Protein AF-R6J0P4-F1 (afdb_monomer_lite)

Sequence (156 aa):
MDWNRVRREYVSGSKSLRTLADEYSCSQSTLRKRAANEKWTEQRNDYRAKVEQKYMDMSVEQEVKRVERLHRLADDLMDKLDQAIKELNEMCSVEHQDGEYKVVRVPGVAVDRAGAKQISSSLKDVKDLLNVRDDVASGAPEVQVVLSDEVKKYAK

pLDDT: mean 73.27, std 20.12, range [38.41, 97.75]

Structure (mmCIF, N/CA/C/O backbone):
data_AF-R6J0P4-F1
#
_entry.id   AF-R6J0P4-F1
#
loop_
_atom_site.group_PDB
_atom_site.id
_atom_site.type_symbol
_atom_site.label_atom_id
_atom_site.label_alt_id
_atom_site.label_comp_id
_atom_site.label_asym_id
_atom_site.label_entity_id
_atom_site.label_seq_id
_atom_site.pdbx_PDB_ins_code
_atom_site.Cartn_x
_atom_site.Cartn_y
_atom_site.Cartn_z
_atom_site.occupancy
_atom_site.B_iso_or_equiv
_atom_site.auth_seq_id
_atom_site.auth_comp_id
_atom_site.auth_asym_id
_atom_site.auth_atom_id
_atom_site.pdbx_PDB_model_num
ATOM 1 N N . MET A 1 1 ? -16.839 -20.623 28.918 1.00 77.19 1 MET A N 1
ATOM 2 C CA . MET A 1 1 ? -16.800 -19.559 27.892 1.00 77.19 1 MET A CA 1
ATOM 3 C C . MET A 1 1 ? -15.363 -19.095 27.715 1.00 77.19 1 MET A C 1
ATOM 5 O O . MET A 1 1 ? -14.731 -18.765 28.712 1.00 77.19 1 MET A O 1
ATOM 9 N N . ASP A 1 2 ? -14.845 -19.108 26.486 1.00 91.00 2 ASP A N 1
ATOM 10 C CA . ASP A 1 2 ? -13.482 -18.654 26.177 1.00 91.00 2 ASP A CA 1
ATOM 11 C C . ASP A 1 2 ? -13.474 -17.151 25.869 1.00 91.00 2 ASP A C 1
ATOM 13 O O . ASP A 1 2 ? -13.810 -16.710 24.770 1.00 91.00 2 ASP A O 1
ATOM 17 N N . TRP A 1 3 ? -13.079 -16.355 26.859 1.00 93.31 3 TRP A N 1
ATOM 18 C CA . TRP A 1 3 ? -13.036 -14.899 26.746 1.00 93.31 3 TRP A CA 1
ATOM 19 C C . TRP A 1 3 ? -11.948 -14.389 25.800 1.00 93.31 3 TRP A C 1
ATOM 21 O O . TRP A 1 3 ? -12.130 -13.341 25.184 1.00 93.31 3 TRP A O 1
ATOM 31 N N . ASN A 1 4 ? -10.847 -15.129 25.641 1.00 94.25 4 ASN A N 1
ATOM 32 C CA . ASN A 1 4 ? -9.773 -14.739 24.730 1.00 94.25 4 ASN A CA 1
ATOM 33 C C . ASN A 1 4 ? -10.230 -14.859 23.278 1.00 94.25 4 ASN A C 1
ATOM 35 O O . ASN A 1 4 ? -9.911 -14.000 22.454 1.00 94.25 4 ASN A O 1
ATOM 39 N N . ARG A 1 5 ? -11.011 -15.897 22.961 1.00 94.62 5 ARG A N 1
ATOM 40 C CA . ARG A 1 5 ? -11.610 -16.050 21.635 1.00 94.62 5 ARG A CA 1
ATOM 41 C C . ARG A 1 5 ? -12.589 -14.920 21.316 1.00 94.62 5 ARG A C 1
ATOM 43 O O . ARG A 1 5 ? -12.449 -14.299 20.267 1.00 94.62 5 ARG A O 1
ATOM 50 N N . VAL A 1 6 ? -13.496 -14.598 22.241 1.00 95.44 6 VAL A N 1
ATOM 51 C CA . VAL A 1 6 ? -14.458 -13.492 22.077 1.00 95.44 6 VAL A CA 1
ATOM 52 C C . VAL A 1 6 ? -13.732 -12.158 21.898 1.00 95.44 6 VAL A C 1
ATOM 54 O O . VAL A 1 6 ? -14.087 -11.379 21.015 1.00 95.44 6 VAL A O 1
ATOM 57 N N . ARG A 1 7 ? -12.672 -11.912 22.686 1.00 96.38 7 ARG A N 1
ATOM 58 C CA . ARG A 1 7 ? -11.834 -10.717 22.539 1.00 96.38 7 ARG A CA 1
ATOM 59 C C . ARG A 1 7 ? -11.219 -10.640 21.152 1.00 96.38 7 ARG A C 1
ATOM 61 O O . ARG A 1 7 ? -11.297 -9.588 20.536 1.00 96.38 7 ARG A O 1
ATOM 68 N N . ARG A 1 8 ? -10.615 -11.726 20.656 1.00 96.19 8 ARG A N 1
ATOM 69 C CA . ARG A 1 8 ? -10.016 -11.747 19.312 1.00 96.19 8 ARG A CA 1
ATOM 70 C C . ARG A 1 8 ? -11.053 -11.449 18.238 1.00 96.19 8 ARG A C 1
ATOM 72 O O . ARG A 1 8 ? -10.831 -10.541 17.452 1.00 96.19 8 ARG A O 1
ATOM 79 N N . GLU A 1 9 ? -12.191 -12.139 18.251 1.00 95.75 9 GLU A N 1
ATOM 80 C CA . GLU A 1 9 ? -13.259 -11.923 17.264 1.00 95.75 9 GLU A CA 1
ATOM 81 C C . GLU A 1 9 ? -13.828 -10.499 17.317 1.00 95.75 9 GLU A C 1
ATOM 83 O O . GLU A 1 9 ? -14.136 -9.917 16.276 1.00 95.75 9 GLU A O 1
ATOM 88 N N . TYR A 1 10 ? -13.919 -9.899 18.508 1.00 97.00 10 TYR A N 1
ATOM 89 C CA . TYR A 1 10 ? -14.250 -8.485 18.631 1.00 97.00 10 TYR A CA 1
ATOM 90 C C . TYR A 1 10 ? -13.132 -7.601 18.065 1.00 97.00 10 TYR A C 1
ATOM 92 O O . TYR A 1 10 ? -13.379 -6.779 17.191 1.00 97.00 10 TYR A O 1
ATOM 100 N N . VAL A 1 11 ? -11.899 -7.736 18.540 1.00 96.88 11 VAL A N 1
ATOM 101 C CA . VAL A 1 11 ? -10.795 -6.828 18.203 1.00 96.88 11 VAL A CA 1
ATOM 102 C C . VAL A 1 11 ? -10.452 -6.865 16.713 1.00 96.88 11 VAL A C 1
ATOM 104 O O . VAL A 1 11 ? -10.296 -5.804 16.116 1.00 96.88 11 VAL A O 1
ATOM 107 N N . SER A 1 12 ? -10.388 -8.050 16.101 1.00 92.94 12 SER A N 1
ATOM 108 C CA . SER A 1 12 ? -10.010 -8.199 14.691 1.00 92.94 12 SER A CA 1
ATOM 109 C C . SER A 1 12 ? -11.186 -8.175 13.710 1.00 92.94 12 SER A C 1
ATOM 111 O O . SER A 1 12 ? -10.964 -8.191 12.504 1.00 92.94 12 SER A O 1
ATOM 113 N N . GLY A 1 13 ? -12.429 -8.192 14.198 1.00 90.75 13 GLY A N 1
ATOM 114 C CA . GLY A 1 13 ? -13.632 -8.325 13.373 1.00 90.75 13 GLY A CA 1
ATOM 115 C C . GLY A 1 13 ? -14.558 -7.106 13.388 1.00 90.75 13 GLY A C 1
ATOM 116 O O . GLY A 1 13 ? -14.315 -6.091 14.044 1.00 90.75 13 GLY A O 1
ATOM 117 N N . SER A 1 14 ? -15.678 -7.226 12.669 1.00 88.50 14 SER A N 1
ATOM 118 C CA . SER A 1 14 ? -16.740 -6.210 12.585 1.00 88.50 14 SER A CA 1
ATOM 119 C C . SER A 1 14 ? -17.892 -6.436 13.574 1.00 88.50 14 SER A C 1
ATOM 121 O O . SER A 1 14 ? -18.707 -5.538 13.788 1.00 88.50 14 SER A O 1
ATOM 123 N N . LYS A 1 15 ? -17.961 -7.612 14.217 1.00 93.62 15 LYS A N 1
ATOM 124 C CA . LYS A 1 15 ? -19.081 -8.003 15.087 1.00 93.62 15 LYS A CA 1
ATOM 125 C C . LYS A 1 15 ? -19.242 -7.062 16.280 1.00 93.62 15 LYS A C 1
ATOM 127 O O . LYS A 1 15 ? -18.269 -6.635 16.903 1.00 93.62 15 LYS A O 1
ATOM 132 N N . SER A 1 16 ? -20.483 -6.752 16.639 1.00 94.69 16 SER A N 1
ATOM 133 C CA . SER A 1 16 ? -20.769 -5.961 17.839 1.00 94.69 16 SER A CA 1
ATOM 134 C C . SER A 1 16 ? -20.647 -6.814 19.107 1.00 94.69 16 SER A C 1
ATOM 136 O O . SER A 1 16 ? -20.820 -8.032 19.053 1.00 94.69 16 SER A O 1
ATOM 138 N N . LEU A 1 17 ? -20.431 -6.183 20.271 1.00 94.94 17 LEU A N 1
ATOM 139 C CA . LEU A 1 17 ? -20.534 -6.890 21.558 1.00 94.94 17 LEU A CA 1
ATOM 140 C C . LEU A 1 17 ? -21.908 -7.551 21.714 1.00 94.94 17 LEU A C 1
ATOM 142 O O . LEU A 1 17 ? -21.994 -8.623 22.294 1.00 94.94 17 LEU A O 1
ATOM 146 N N . ARG A 1 18 ? -22.966 -6.959 21.139 1.00 94.38 18 ARG A N 1
ATOM 147 C CA . ARG A 1 18 ? -24.301 -7.557 21.159 1.00 94.38 18 ARG A CA 1
ATOM 148 C C . ARG A 1 18 ? -24.331 -8.898 20.445 1.00 94.38 18 ARG A C 1
ATOM 150 O O . ARG A 1 18 ? -24.646 -9.907 21.059 1.00 94.38 18 ARG A O 1
ATOM 157 N N . THR A 1 19 ? -23.909 -8.894 19.189 1.00 95.06 19 THR A N 1
ATOM 158 C CA . THR A 1 19 ? -23.815 -10.093 18.353 1.00 95.06 19 THR A CA 1
ATOM 159 C C . THR A 1 19 ? -22.979 -11.182 19.025 1.00 95.06 19 THR A C 1
ATOM 161 O O . THR A 1 19 ? -23.386 -12.334 19.055 1.00 95.06 19 THR A O 1
ATOM 164 N N . LEU A 1 20 ? -21.841 -10.813 19.622 1.00 95.31 20 LEU A N 1
ATOM 165 C CA . LEU A 1 20 ? -20.972 -11.765 20.313 1.00 95.31 20 LEU A CA 1
ATOM 166 C C . LEU A 1 20 ? -21.598 -12.319 21.599 1.00 95.31 20 LEU A C 1
ATOM 168 O O . LEU A 1 20 ? -21.430 -13.493 21.897 1.00 95.31 20 LEU A O 1
ATOM 172 N N . ALA A 1 21 ? -22.325 -11.521 22.375 1.00 94.88 21 ALA A N 1
ATOM 173 C CA . ALA A 1 21 ? -23.003 -12.054 23.556 1.00 94.88 21 ALA A CA 1
ATOM 174 C C . ALA A 1 21 ? -24.140 -13.018 23.181 1.00 94.88 21 ALA A C 1
ATOM 176 O O . ALA A 1 21 ? -24.307 -14.030 23.858 1.00 94.88 21 ALA A O 1
ATOM 177 N N . ASP A 1 22 ? -24.844 -12.765 22.075 1.00 94.56 22 ASP A N 1
ATOM 178 C CA . ASP A 1 22 ? -25.881 -13.668 21.567 1.00 94.56 22 ASP A CA 1
ATOM 179 C C . ASP A 1 22 ? -25.255 -14.993 21.069 1.00 94.56 22 ASP A C 1
ATOM 181 O O . ASP A 1 22 ? -25.659 -16.071 21.503 1.00 94.56 22 ASP A O 1
ATOM 185 N N . GLU A 1 23 ? -24.198 -14.929 20.244 1.00 94.38 23 GLU A N 1
ATOM 186 C CA . GLU A 1 23 ? -23.485 -16.111 19.717 1.00 94.38 23 GLU A CA 1
ATOM 187 C C . GLU A 1 23 ? -22.881 -16.992 20.817 1.00 94.38 23 GLU A C 1
ATOM 189 O O . GLU A 1 23 ? -22.930 -18.219 20.746 1.00 94.38 23 GLU A O 1
ATOM 194 N N . TYR A 1 24 ? -22.313 -16.370 21.849 1.00 93.81 24 TYR A N 1
ATOM 195 C CA . TYR A 1 24 ? -21.679 -17.086 22.952 1.00 93.81 24 TYR A CA 1
ATOM 196 C C . TYR A 1 24 ? -22.629 -17.333 24.133 1.00 93.81 24 TYR A C 1
ATOM 198 O O . TYR A 1 24 ? -22.174 -17.778 25.190 1.00 93.81 24 TYR A O 1
ATOM 206 N N . SER A 1 25 ? -23.931 -17.059 23.965 1.00 93.25 25 SER A N 1
ATOM 207 C CA . SER A 1 25 ? -24.975 -17.260 24.981 1.00 93.25 25 SER A CA 1
ATOM 208 C C . SER A 1 25 ? -24.608 -16.659 26.345 1.00 93.25 25 SER A C 1
ATOM 210 O O . SER A 1 25 ? -24.743 -17.301 27.389 1.00 93.25 25 SER A O 1
ATOM 212 N N . CYS A 1 26 ? -24.094 -15.428 26.349 1.00 91.44 26 CYS A N 1
ATOM 213 C CA . CYS A 1 26 ? -23.659 -14.740 27.557 1.00 91.44 26 CYS A CA 1
ATOM 214 C C . CYS A 1 26 ? -24.430 -13.441 27.786 1.00 91.44 26 CYS A C 1
ATOM 216 O O . CYS A 1 26 ? -24.938 -12.803 26.866 1.00 91.44 26 CYS A O 1
ATOM 218 N N . SER A 1 27 ? -24.507 -13.024 29.050 1.00 95.25 27 SER A N 1
ATOM 219 C CA . SER A 1 27 ? -25.156 -11.761 29.377 1.00 95.25 27 SER A CA 1
ATOM 220 C C . SER A 1 27 ? -24.413 -10.583 28.740 1.00 95.25 27 SER A C 1
ATOM 222 O O . SER A 1 27 ? -23.222 -10.361 28.987 1.00 95.25 27 SER A O 1
ATOM 224 N N . GLN A 1 28 ? -25.166 -9.768 28.001 1.00 94.62 28 GLN A N 1
ATOM 225 C CA . GLN A 1 28 ? -24.719 -8.502 27.421 1.00 94.62 28 GLN A CA 1
ATOM 226 C C . GLN A 1 28 ? -24.038 -7.592 28.449 1.00 94.62 28 GLN A C 1
ATOM 228 O O . GLN A 1 28 ? -23.024 -6.958 28.154 1.00 94.62 28 GLN A O 1
ATOM 233 N N . SER A 1 29 ? -24.576 -7.523 29.670 1.00 96.12 29 SER A N 1
ATOM 234 C CA . SER A 1 29 ? -24.022 -6.678 30.731 1.00 96.12 29 SER A CA 1
ATOM 235 C C . SER A 1 29 ? -22.667 -7.196 31.219 1.00 96.12 29 SER A C 1
ATOM 237 O O . SER A 1 29 ? -21.745 -6.404 31.415 1.00 96.12 29 SER A O 1
ATOM 239 N N . THR A 1 30 ? -22.513 -8.517 31.340 1.00 94.88 30 THR A N 1
ATOM 240 C CA . THR A 1 30 ? -21.249 -9.169 31.708 1.00 94.88 30 THR A CA 1
ATOM 241 C C . THR A 1 30 ? -20.183 -8.938 30.643 1.00 94.88 30 THR A C 1
ATOM 243 O O . THR A 1 30 ? -19.067 -8.530 30.970 1.00 94.88 30 THR A O 1
ATOM 246 N N . LEU A 1 31 ? -20.530 -9.132 29.367 1.00 95.94 31 LEU A N 1
ATOM 247 C CA . LEU A 1 31 ? -19.602 -8.923 28.259 1.00 95.94 31 LEU A CA 1
ATOM 248 C C . LEU A 1 31 ? -19.173 -7.455 28.148 1.00 95.94 31 LEU A C 1
ATOM 250 O O . LEU A 1 31 ? -17.987 -7.183 27.991 1.00 95.94 31 LEU A O 1
ATOM 254 N N . ARG A 1 32 ? -20.105 -6.505 28.294 1.00 95.56 32 ARG A N 1
ATOM 255 C CA . ARG A 1 32 ? -19.796 -5.065 28.272 1.00 95.56 32 ARG A CA 1
ATOM 256 C C . ARG A 1 32 ? -18.872 -4.646 29.409 1.00 95.56 32 ARG A C 1
ATOM 258 O O . ARG A 1 32 ? -17.891 -3.959 29.149 1.00 95.56 32 ARG A O 1
ATOM 265 N N . LYS A 1 33 ? -19.152 -5.073 30.648 1.00 96.88 33 LYS A N 1
ATOM 266 C CA . LYS A 1 33 ? -18.281 -4.785 31.802 1.00 96.88 33 LYS A CA 1
ATOM 267 C C . LYS A 1 33 ? -16.871 -5.310 31.567 1.00 96.88 33 LYS A C 1
ATOM 269 O O . LYS A 1 33 ? -15.900 -4.602 31.802 1.00 96.88 33 LYS A O 1
ATOM 274 N N . ARG A 1 34 ? -16.759 -6.534 31.053 1.00 96.00 34 ARG A N 1
ATOM 275 C CA . ARG A 1 34 ? -15.460 -7.135 30.762 1.00 96.00 34 ARG A CA 1
ATOM 276 C C . ARG A 1 34 ? -14.722 -6.416 29.635 1.00 96.00 34 ARG A C 1
ATOM 278 O O . ARG A 1 34 ? -13.557 -6.079 29.807 1.00 96.00 34 ARG A O 1
ATOM 285 N N . ALA A 1 35 ? -15.401 -6.136 28.525 1.00 96.38 35 ALA A N 1
ATOM 286 C CA . ALA A 1 35 ? -14.830 -5.411 27.395 1.00 96.38 35 ALA A CA 1
ATOM 287 C C . ALA A 1 35 ? -14.351 -4.005 27.788 1.00 96.38 35 ALA A C 1
ATOM 289 O O . ALA A 1 35 ? -13.327 -3.552 27.283 1.00 96.38 35 ALA A O 1
ATOM 290 N N . ALA A 1 36 ? -15.058 -3.336 28.705 1.00 97.12 36 ALA A N 1
ATOM 291 C CA . ALA A 1 36 ? -14.639 -2.058 29.270 1.00 97.12 36 ALA A CA 1
ATOM 292 C C . ALA A 1 36 ? -13.390 -2.206 30.155 1.00 97.12 36 ALA A C 1
ATOM 294 O O . ALA A 1 36 ? -12.403 -1.514 29.925 1.00 97.12 36 ALA A O 1
ATOM 295 N N . ASN A 1 37 ? -13.398 -3.149 31.104 1.00 97.50 37 ASN A N 1
ATOM 296 C CA . ASN A 1 37 ? -12.267 -3.391 32.009 1.00 97.50 37 ASN A CA 1
ATOM 297 C C . ASN A 1 37 ? -10.985 -3.782 31.260 1.00 97.50 37 ASN A C 1
ATOM 299 O O . ASN A 1 37 ? -9.890 -3.395 31.649 1.00 97.50 37 ASN A O 1
ATOM 303 N N . GLU A 1 38 ? -11.124 -4.546 30.179 1.00 97.12 38 GLU A N 1
ATOM 304 C CA . GLU A 1 38 ? -10.011 -4.983 29.339 1.00 97.12 38 GLU A CA 1
ATOM 305 C C . GLU A 1 38 ? -9.752 -4.040 28.147 1.00 97.12 38 GLU A C 1
ATOM 307 O O . GLU A 1 38 ? -8.910 -4.346 27.304 1.00 97.12 38 GLU A O 1
ATOM 312 N N . LYS A 1 39 ? -10.460 -2.905 28.039 1.00 97.75 39 LYS A N 1
ATOM 313 C CA . LYS A 1 39 ? -10.252 -1.885 26.993 1.00 97.75 39 LYS A CA 1
ATOM 314 C C . LYS A 1 39 ? -10.315 -2.437 25.561 1.00 97.75 39 LYS A C 1
ATOM 316 O O . LYS A 1 39 ? -9.531 -2.075 24.687 1.00 97.75 39 LYS A O 1
ATOM 321 N N . TRP A 1 40 ? -11.266 -3.325 25.280 1.00 97.69 40 TRP A N 1
ATOM 322 C CA . TRP A 1 40 ? -11.353 -3.999 23.977 1.00 97.69 40 TRP A CA 1
ATOM 323 C C . TRP A 1 40 ? -11.572 -3.040 22.801 1.00 97.69 40 TRP A C 1
ATOM 325 O O . TRP A 1 40 ? -11.151 -3.331 21.685 1.00 97.69 40 TRP A O 1
ATOM 335 N N . THR A 1 41 ? -12.230 -1.902 23.029 1.00 95.69 41 THR A N 1
ATOM 336 C CA . THR A 1 41 ? -12.412 -0.873 21.995 1.00 95.69 41 THR A CA 1
ATOM 337 C C . THR A 1 41 ? -11.089 -0.212 21.613 1.00 95.69 41 THR A C 1
ATOM 339 O O . THR A 1 41 ? -10.843 -0.037 20.425 1.00 95.69 41 THR A O 1
ATOM 342 N N . GLU A 1 42 ? -10.217 0.083 22.584 1.00 97.25 42 GLU A N 1
ATOM 343 C CA . GLU A 1 42 ? -8.866 0.601 22.309 1.00 97.25 42 GLU A CA 1
ATOM 344 C C . GLU A 1 42 ? -8.072 -0.428 21.495 1.00 97.25 42 GLU A C 1
ATOM 346 O O . GLU A 1 42 ? -7.588 -0.116 20.414 1.00 97.25 42 GLU A O 1
ATOM 351 N N . GLN A 1 43 ? -8.078 -1.697 21.922 1.00 97.50 43 GLN A N 1
ATOM 352 C CA . GLN A 1 43 ? -7.412 -2.781 21.188 1.00 97.50 43 GLN A CA 1
ATOM 353 C C . GLN A 1 43 ? -7.915 -2.923 19.740 1.00 97.50 43 GLN A C 1
ATOM 355 O O . GLN A 1 43 ? -7.127 -3.191 18.835 1.00 97.50 43 GLN A O 1
ATOM 360 N N . ARG A 1 44 ? -9.224 -2.753 19.501 1.00 96.94 44 ARG A N 1
ATOM 361 C CA . ARG A 1 44 ? -9.811 -2.763 18.150 1.00 96.94 44 ARG A CA 1
ATOM 362 C C . ARG A 1 44 ? -9.314 -1.585 17.311 1.00 96.94 44 ARG A C 1
ATOM 364 O O . ARG A 1 44 ? -9.037 -1.770 16.128 1.00 96.94 44 ARG A O 1
ATOM 371 N N . ASN A 1 45 ? -9.213 -0.396 17.897 1.00 95.88 45 ASN A N 1
ATOM 372 C CA . ASN A 1 45 ? -8.694 0.781 17.203 1.00 95.88 45 ASN A CA 1
ATOM 373 C C . ASN A 1 45 ? -7.213 0.595 16.847 1.00 95.88 45 ASN A C 1
ATOM 375 O O . ASN A 1 45 ? -6.846 0.792 15.692 1.00 95.88 45 ASN A O 1
ATOM 379 N N . ASP A 1 46 ? -6.403 0.102 17.784 1.00 96.19 46 ASP A N 1
ATOM 380 C CA . ASP A 1 46 ? -4.989 -0.209 17.548 1.00 96.19 46 ASP A CA 1
ATOM 381 C C . ASP A 1 46 ? -4.812 -1.262 16.452 1.00 96.19 46 ASP A C 1
ATOM 383 O O . ASP A 1 46 ? -3.923 -1.160 15.607 1.00 96.19 46 ASP A O 1
ATOM 387 N N . TYR A 1 47 ? -5.663 -2.293 16.448 1.00 95.00 47 TYR A N 1
ATOM 388 C CA . TYR A 1 47 ? -5.652 -3.309 15.402 1.00 95.00 47 TYR A CA 1
ATOM 389 C C . TYR A 1 47 ? -5.965 -2.704 14.030 1.00 95.00 47 TYR A C 1
ATOM 391 O O . TYR A 1 47 ? -5.251 -2.982 13.069 1.00 95.00 47 TYR A O 1
ATOM 399 N N . ARG A 1 48 ? -6.988 -1.846 13.936 1.00 93.88 48 ARG A N 1
ATOM 400 C CA . ARG A 1 48 ? -7.352 -1.162 12.685 1.00 93.88 48 ARG A CA 1
ATOM 401 C C . ARG A 1 48 ? -6.227 -0.268 12.175 1.00 93.88 48 ARG A C 1
ATOM 403 O O . ARG A 1 48 ? -5.866 -0.401 11.013 1.00 93.88 48 ARG A O 1
ATOM 410 N N . ALA A 1 49 ? -5.624 0.538 13.048 1.00 94.25 49 ALA A N 1
ATOM 411 C CA . ALA A 1 49 ? -4.492 1.391 12.692 1.00 94.25 49 ALA A CA 1
ATOM 412 C C . ALA A 1 49 ? -3.294 0.572 12.180 1.00 94.25 49 ALA A C 1
ATOM 414 O O . ALA A 1 49 ? -2.691 0.912 11.168 1.00 94.25 49 ALA A O 1
ATOM 415 N N . LYS A 1 50 ? -2.979 -0.562 12.823 1.00 94.31 50 LYS A N 1
ATOM 416 C CA . LYS A 1 50 ? -1.911 -1.468 12.361 1.00 94.31 50 LYS A CA 1
ATOM 417 C C . LYS A 1 50 ? -2.211 -2.101 11.008 1.00 94.31 50 LYS A C 1
ATOM 419 O O . LYS A 1 50 ? -1.302 -2.268 10.199 1.00 94.31 50 LYS A O 1
ATOM 424 N N . VAL A 1 51 ? -3.458 -2.503 10.779 1.00 92.25 51 VAL A N 1
ATOM 425 C CA . VAL A 1 51 ? -3.880 -3.078 9.497 1.00 92.25 51 VAL A CA 1
ATOM 426 C C . VAL A 1 51 ? -3.781 -2.029 8.391 1.00 92.25 51 VAL A C 1
ATOM 428 O O . VAL A 1 51 ? -3.207 -2.320 7.348 1.00 92.25 51 VAL A O 1
ATOM 431 N N . GLU A 1 52 ? -4.269 -0.815 8.635 1.00 89.88 52 GLU A N 1
ATOM 432 C CA . GLU A 1 52 ? -4.184 0.313 7.702 1.00 89.88 52 GLU A CA 1
ATOM 433 C C . GLU A 1 52 ? -2.732 0.677 7.371 1.00 89.88 52 GLU A C 1
ATOM 435 O O . GLU A 1 52 ? -2.371 0.727 6.195 1.00 89.88 52 GLU A O 1
ATOM 440 N N . GLN A 1 53 ? -1.873 0.812 8.387 1.00 89.88 53 GLN A N 1
ATOM 441 C CA . GLN A 1 53 ? -0.445 1.059 8.188 1.00 89.88 53 GLN A CA 1
ATOM 442 C C . GLN A 1 53 ? 0.198 -0.035 7.331 1.00 89.88 53 GLN A C 1
ATOM 444 O O . GLN A 1 53 ? 0.903 0.265 6.376 1.00 89.88 53 GLN A O 1
ATOM 449 N N . LYS A 1 54 ? -0.095 -1.311 7.613 1.00 91.56 54 LYS A N 1
ATOM 450 C CA . LYS A 1 54 ? 0.451 -2.430 6.836 1.00 91.56 54 LYS A CA 1
ATOM 451 C C . LYS A 1 54 ? 0.012 -2.390 5.371 1.00 91.56 54 LYS A C 1
ATOM 453 O O . LYS A 1 54 ? 0.808 -2.721 4.497 1.00 91.56 54 LYS A O 1
ATOM 458 N N . TYR A 1 55 ? -1.234 -2.006 5.092 1.00 84.44 55 TYR A N 1
ATOM 459 C CA . TYR A 1 55 ? -1.695 -1.822 3.715 1.00 84.44 55 TYR A CA 1
ATOM 460 C C . TYR A 1 55 ? -0.951 -0.681 3.017 1.00 84.44 55 TYR A C 1
ATOM 462 O O . TYR A 1 55 ? -0.534 -0.853 1.872 1.00 84.44 55 TYR A O 1
ATOM 470 N N . MET A 1 56 ? -0.739 0.442 3.707 1.00 86.88 56 MET A N 1
ATOM 471 C CA . MET A 1 56 ? 0.041 1.561 3.177 1.00 86.88 56 MET A CA 1
ATOM 472 C C . MET A 1 56 ? 1.481 1.135 2.871 1.00 86.88 56 MET A C 1
ATOM 474 O O . MET A 1 56 ? 1.963 1.354 1.762 1.00 86.88 56 MET A O 1
ATOM 478 N N . ASP A 1 57 ? 2.135 0.445 3.805 1.00 88.50 57 ASP A N 1
ATOM 479 C CA . ASP A 1 57 ? 3.507 -0.044 3.644 1.00 88.50 57 ASP A CA 1
ATOM 480 C C . ASP A 1 57 ? 3.624 -1.009 2.457 1.00 88.50 57 ASP A C 1
ATOM 482 O O . ASP A 1 57 ? 4.541 -0.891 1.647 1.00 88.50 57 ASP A O 1
ATOM 486 N N . MET A 1 58 ? 2.666 -1.931 2.301 1.00 86.50 58 MET A N 1
ATOM 487 C CA . MET A 1 58 ? 2.621 -2.835 1.148 1.00 86.50 58 MET A CA 1
ATOM 488 C C . MET A 1 58 ? 2.465 -2.077 -0.175 1.00 86.50 58 MET A C 1
ATOM 490 O O . MET A 1 58 ? 3.093 -2.452 -1.165 1.00 86.50 58 MET A O 1
ATOM 494 N N . SER A 1 59 ? 1.645 -1.023 -0.202 1.00 81.75 59 SER A N 1
ATOM 495 C CA . SER A 1 59 ? 1.477 -0.176 -1.386 1.00 81.75 59 SER A CA 1
ATOM 496 C C . SER A 1 59 ? 2.771 0.565 -1.725 1.00 81.75 59 SER A C 1
ATOM 498 O O . SER A 1 59 ? 3.189 0.577 -2.881 1.00 81.75 59 SER A O 1
ATOM 500 N N . VAL A 1 60 ? 3.436 1.142 -0.722 1.00 85.38 60 VAL A N 1
ATOM 501 C CA . VAL A 1 60 ? 4.729 1.819 -0.894 1.00 85.38 60 VAL A CA 1
ATOM 502 C C . VAL A 1 60 ? 5.781 0.837 -1.403 1.00 85.38 60 VAL A C 1
ATOM 504 O O . VAL A 1 60 ? 6.493 1.143 -2.355 1.00 85.38 60 VAL A O 1
ATOM 507 N N . GLU A 1 61 ? 5.858 -0.366 -0.833 1.00 86.44 61 GLU A N 1
ATOM 508 C CA . GLU A 1 61 ? 6.832 -1.379 -1.243 1.00 86.44 61 GLU A CA 1
ATOM 509 C C . GLU A 1 61 ? 6.622 -1.836 -2.697 1.00 86.44 61 GLU A C 1
ATOM 511 O O . GLU A 1 61 ? 7.589 -2.069 -3.428 1.00 86.44 61 GLU A O 1
ATOM 516 N N . GLN A 1 62 ? 5.368 -1.944 -3.147 1.00 82.25 62 GLN A N 1
ATOM 517 C CA . GLN A 1 62 ? 5.058 -2.240 -4.548 1.00 82.25 62 GLN A CA 1
ATOM 518 C C . GLN A 1 62 ? 5.531 -1.128 -5.489 1.00 82.25 62 GLN A C 1
ATOM 520 O O . GLN A 1 62 ? 6.146 -1.424 -6.518 1.00 82.25 62 GLN A O 1
ATOM 525 N N . GLU A 1 63 ? 5.307 0.135 -5.127 1.00 78.50 63 GLU A N 1
ATOM 526 C CA . GLU A 1 63 ? 5.768 1.275 -5.922 1.00 78.50 63 GLU A CA 1
ATOM 527 C C . GLU A 1 63 ? 7.297 1.380 -5.946 1.00 78.50 63 GLU A C 1
ATOM 529 O O . GLU A 1 63 ? 7.880 1.579 -7.012 1.00 78.50 63 GLU A O 1
ATOM 534 N N . VAL A 1 64 ? 7.975 1.133 -4.820 1.00 85.56 64 VAL A N 1
ATOM 535 C CA . VAL A 1 64 ? 9.446 1.067 -4.770 1.00 85.56 64 VAL A CA 1
ATOM 536 C C . VAL A 1 64 ? 9.968 -0.003 -5.731 1.00 85.56 64 VAL A C 1
ATOM 538 O O . VAL A 1 64 ? 10.810 0.296 -6.576 1.00 85.56 64 VAL A O 1
ATOM 541 N N . LYS A 1 65 ? 9.411 -1.222 -5.700 1.00 85.50 65 LYS A N 1
ATOM 542 C CA . LYS A 1 65 ? 9.801 -2.305 -6.626 1.00 85.50 65 LYS A CA 1
ATOM 543 C C . LYS A 1 65 ? 9.570 -1.934 -8.090 1.00 85.50 65 LYS A C 1
ATOM 545 O O . LYS A 1 65 ? 10.362 -2.304 -8.961 1.00 85.50 65 LYS A O 1
ATOM 550 N N . ARG A 1 66 ? 8.487 -1.211 -8.382 1.00 81.94 66 ARG A N 1
ATOM 551 C CA . ARG A 1 66 ? 8.188 -0.724 -9.733 1.00 81.94 66 ARG A CA 1
ATOM 552 C C . ARG A 1 66 ? 9.232 0.293 -10.197 1.00 81.94 66 ARG A C 1
ATOM 554 O O . ARG A 1 66 ? 9.720 0.174 -11.321 1.00 81.94 66 ARG A O 1
ATOM 561 N N . VAL A 1 67 ? 9.593 1.247 -9.342 1.00 81.38 67 VAL A N 1
ATOM 562 C CA . VAL A 1 67 ? 10.607 2.273 -9.624 1.00 81.38 67 VAL A CA 1
ATOM 563 C C . VAL A 1 67 ? 11.996 1.652 -9.787 1.00 81.38 67 VAL A C 1
ATOM 565 O O . VAL A 1 67 ? 12.682 1.951 -10.760 1.00 81.38 67 VAL A O 1
ATOM 568 N N . GLU A 1 68 ? 12.391 0.719 -8.922 1.00 85.31 68 GLU A N 1
ATOM 569 C CA . GLU A 1 68 ? 13.658 -0.015 -9.056 1.00 85.31 68 GLU A CA 1
ATOM 570 C C . GLU A 1 68 ? 13.754 -0.787 -10.375 1.00 85.31 68 GLU A C 1
ATOM 572 O O . GLU A 1 68 ? 14.818 -0.844 -10.994 1.00 85.31 68 GLU A O 1
ATOM 577 N N . ARG A 1 69 ? 12.653 -1.410 -10.813 1.00 86.31 69 ARG A N 1
ATOM 578 C CA . ARG A 1 69 ? 12.608 -2.101 -12.106 1.00 86.31 69 ARG A CA 1
ATOM 579 C C . ARG A 1 69 ? 12.732 -1.114 -13.265 1.00 86.31 69 ARG A C 1
ATOM 581 O O . ARG A 1 69 ? 13.409 -1.428 -14.237 1.00 86.31 69 ARG A O 1
ATOM 588 N N . LEU A 1 70 ? 12.092 0.051 -13.170 1.00 84.88 70 LEU A N 1
ATOM 589 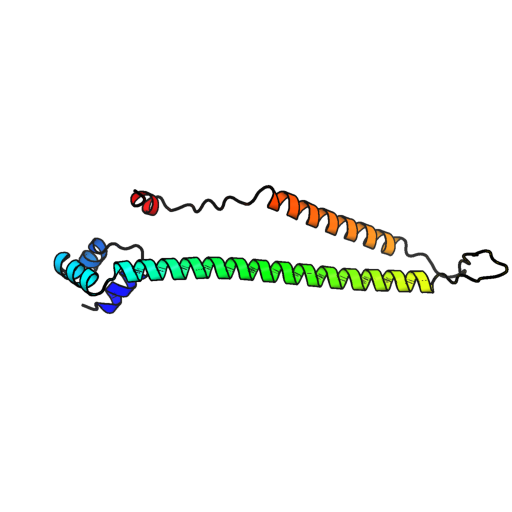C CA . LEU A 1 70 ? 12.193 1.097 -14.186 1.00 84.88 70 LEU A CA 1
ATOM 590 C C . LEU A 1 70 ? 13.632 1.613 -14.315 1.00 84.88 70 LEU A C 1
ATOM 592 O O . LEU A 1 70 ? 14.124 1.711 -15.433 1.00 84.88 70 LEU A O 1
ATOM 596 N N . HIS A 1 71 ? 14.308 1.884 -13.194 1.00 80.25 71 HIS A N 1
ATOM 597 C CA . HIS A 1 71 ? 15.707 2.317 -13.203 1.00 80.25 71 HIS A CA 1
ATOM 598 C C . HIS A 1 71 ? 16.625 1.271 -13.830 1.00 80.25 71 HIS A C 1
ATOM 600 O O . HIS A 1 71 ? 17.360 1.605 -14.747 1.00 80.25 71 HIS A O 1
ATOM 606 N N . ARG A 1 72 ? 16.495 -0.003 -13.440 1.00 86.19 72 ARG A N 1
ATOM 607 C CA . ARG A 1 72 ? 17.275 -1.088 -14.055 1.00 86.19 72 ARG A CA 1
ATOM 608 C C . ARG A 1 72 ? 17.089 -1.171 -15.569 1.00 86.19 72 ARG A C 1
ATOM 610 O O . ARG A 1 72 ? 18.059 -1.305 -16.296 1.00 86.19 72 ARG A O 1
ATOM 617 N N . LEU A 1 73 ? 15.852 -1.056 -16.052 1.00 81.94 73 LEU A N 1
ATOM 618 C CA . LEU A 1 73 ? 15.584 -1.060 -17.493 1.00 81.94 73 LEU A CA 1
ATOM 619 C C . LEU A 1 73 ? 16.163 0.170 -18.204 1.00 81.94 73 LEU A C 1
ATOM 621 O O . LEU A 1 73 ? 16.553 0.068 -19.364 1.00 81.94 73 LEU A O 1
ATOM 625 N N . ALA A 1 74 ? 16.188 1.324 -17.534 1.00 77.81 74 ALA A N 1
ATOM 626 C CA . ALA A 1 74 ? 16.816 2.525 -18.066 1.00 77.81 74 ALA A CA 1
ATOM 627 C C . ALA A 1 74 ? 18.341 2.366 -18.148 1.00 77.81 74 ALA A C 1
ATOM 629 O O . ALA A 1 74 ? 18.907 2.702 -19.183 1.00 77.81 74 ALA A O 1
ATOM 630 N N . ASP A 1 75 ? 18.978 1.800 -17.119 1.00 83.06 75 ASP A N 1
ATOM 631 C CA . ASP A 1 75 ? 20.414 1.496 -17.112 1.00 83.06 75 ASP A CA 1
ATOM 632 C C . ASP A 1 75 ? 20.771 0.510 -18.236 1.00 83.06 75 ASP A C 1
ATOM 634 O O . ASP A 1 75 ? 21.620 0.815 -19.070 1.00 83.06 75 ASP A O 1
ATOM 638 N N . ASP A 1 76 ? 20.024 -0.593 -18.365 1.00 80.75 76 ASP A N 1
ATOM 639 C CA . ASP A 1 76 ? 20.203 -1.568 -19.452 1.00 80.75 76 ASP A CA 1
ATOM 640 C C . ASP A 1 76 ? 20.061 -0.926 -20.847 1.00 80.75 76 ASP A C 1
ATOM 642 O O . ASP A 1 76 ? 20.702 -1.342 -21.818 1.00 80.75 76 ASP A O 1
ATOM 646 N N . LEU A 1 77 ? 19.169 0.063 -20.985 1.00 80.00 77 LEU A N 1
ATOM 647 C CA . LEU A 1 77 ? 18.983 0.796 -22.235 1.00 80.00 77 LEU A CA 1
ATOM 648 C C . LEU A 1 77 ? 20.148 1.755 -22.498 1.00 80.00 77 LEU A C 1
ATOM 650 O O . LEU A 1 77 ? 20.602 1.834 -23.639 1.00 80.00 77 LEU A O 1
ATOM 654 N N . MET A 1 78 ? 20.632 2.461 -21.474 1.00 79.81 78 MET A N 1
ATOM 655 C CA . MET A 1 78 ? 21.791 3.351 -21.581 1.00 79.81 78 MET A CA 1
ATOM 656 C C . MET A 1 78 ? 23.046 2.573 -21.977 1.00 79.81 78 MET A C 1
ATOM 658 O O . MET A 1 78 ? 23.713 2.971 -22.927 1.00 79.81 78 MET A O 1
ATOM 662 N N . ASP A 1 79 ? 23.291 1.411 -21.370 1.00 82.69 79 ASP A N 1
ATOM 663 C CA . ASP A 1 79 ? 24.422 0.545 -21.723 1.00 82.69 79 ASP A CA 1
ATOM 664 C C . ASP A 1 79 ? 24.369 0.098 -23.193 1.00 82.69 79 ASP A C 1
ATOM 666 O O . ASP A 1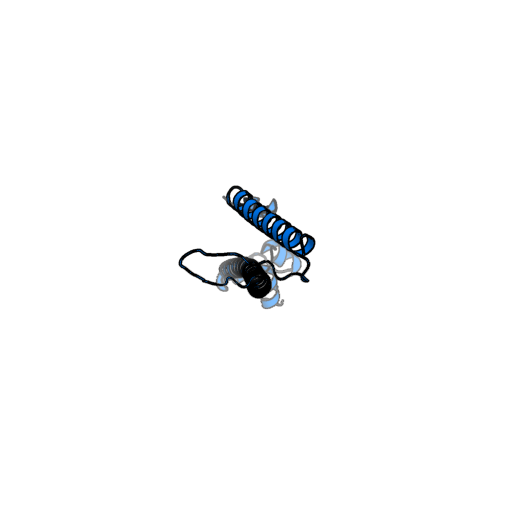 79 ? 25.382 0.084 -23.899 1.00 82.69 79 ASP A O 1
ATOM 670 N N . LYS A 1 80 ? 23.172 -0.230 -23.698 1.00 79.06 80 LYS A N 1
ATOM 671 C CA . LYS A 1 80 ? 22.979 -0.580 -25.115 1.00 79.06 80 LYS A CA 1
ATOM 672 C C . LYS A 1 80 ? 23.201 0.604 -26.049 1.00 79.06 80 LYS A C 1
ATOM 674 O O . LYS A 1 80 ? 23.742 0.414 -27.137 1.00 79.06 80 LYS A O 1
ATOM 679 N N . LEU A 1 81 ? 22.776 1.803 -25.654 1.00 74.25 81 LEU A N 1
ATOM 680 C CA . LEU A 1 81 ? 23.039 3.021 -26.419 1.00 74.25 81 LEU A CA 1
ATOM 681 C C . LEU A 1 81 ? 24.539 3.323 -26.460 1.00 74.25 81 LEU A C 1
ATOM 683 O O . LEU A 1 81 ? 25.063 3.589 -27.539 1.00 74.25 81 LEU A O 1
ATOM 687 N N . ASP A 1 82 ? 25.235 3.207 -25.331 1.00 75.44 82 ASP A N 1
ATOM 688 C CA . ASP A 1 82 ? 26.686 3.389 -25.249 1.00 75.44 82 ASP A CA 1
ATOM 689 C C . ASP A 1 82 ? 27.432 2.391 -26.135 1.00 75.44 82 ASP A C 1
ATOM 691 O O . ASP A 1 82 ? 28.364 2.765 -26.852 1.00 75.44 82 ASP A O 1
ATOM 695 N N . GLN A 1 83 ? 27.005 1.127 -26.136 1.00 74.94 83 GLN A N 1
ATOM 696 C CA . GLN A 1 83 ? 27.573 0.105 -27.008 1.00 74.94 83 GLN A CA 1
ATOM 697 C C . GLN A 1 83 ? 27.337 0.431 -28.491 1.00 74.94 83 GLN A C 1
ATOM 699 O O . GLN A 1 83 ? 28.281 0.411 -29.279 1.00 74.94 83 GLN A O 1
ATOM 704 N N . ALA A 1 84 ? 26.114 0.820 -28.865 1.00 73.50 84 ALA A N 1
ATOM 705 C CA . ALA A 1 84 ? 25.792 1.206 -30.239 1.00 73.50 84 ALA A CA 1
ATOM 706 C C . ALA A 1 84 ? 26.583 2.445 -30.705 1.00 73.50 84 ALA A C 1
ATOM 708 O O . ALA A 1 84 ? 26.991 2.524 -31.865 1.00 73.50 84 ALA A O 1
ATOM 709 N N . ILE A 1 85 ? 26.832 3.410 -29.811 1.00 71.12 85 ILE A N 1
ATOM 710 C CA . ILE A 1 85 ? 27.658 4.592 -30.098 1.00 71.12 85 ILE A CA 1
ATOM 711 C C . ILE A 1 85 ? 29.126 4.195 -30.304 1.00 71.12 85 ILE A C 1
ATOM 713 O O . ILE A 1 85 ? 29.757 4.688 -31.240 1.00 71.12 85 ILE A O 1
ATOM 717 N N . LYS A 1 86 ? 29.677 3.305 -29.467 1.00 72.94 86 LYS A N 1
ATOM 718 C CA . LYS A 1 86 ? 31.050 2.792 -29.628 1.00 72.94 86 LYS A CA 1
ATOM 719 C C . LYS A 1 86 ? 31.224 2.078 -30.963 1.00 72.94 86 LYS A C 1
ATOM 721 O O . LYS A 1 86 ? 32.136 2.423 -31.708 1.00 72.94 86 LYS A O 1
ATOM 726 N N . GLU A 1 87 ? 30.306 1.174 -31.297 1.00 70.62 87 GLU A N 1
ATOM 727 C CA . GLU A 1 87 ? 30.303 0.467 -32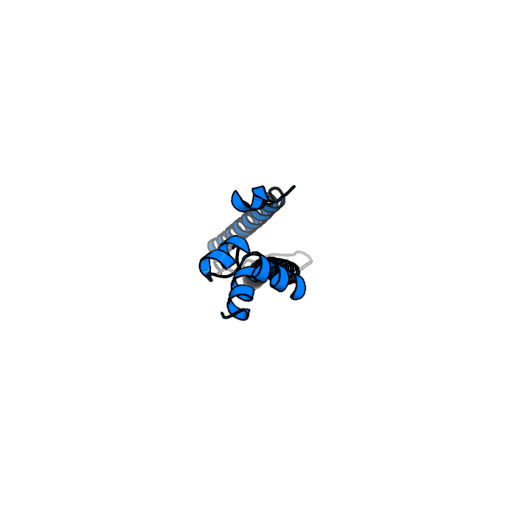.582 1.00 70.62 87 GLU A CA 1
ATOM 728 C C . GLU A 1 87 ? 30.234 1.449 -33.762 1.00 70.62 87 GLU A C 1
ATOM 730 O O . GLU A 1 87 ? 30.961 1.301 -34.742 1.00 70.62 87 GLU A O 1
ATOM 735 N N . LEU A 1 88 ? 29.425 2.511 -33.661 1.00 63.53 88 LEU A N 1
ATOM 736 C CA . LEU A 1 88 ? 29.349 3.550 -34.692 1.00 63.53 88 LEU A CA 1
ATOM 737 C C . LEU A 1 88 ? 30.657 4.346 -34.849 1.00 63.53 88 LEU A C 1
ATOM 739 O O . LEU A 1 88 ? 31.054 4.644 -35.979 1.00 63.53 88 LEU A O 1
ATOM 743 N N . ASN A 1 89 ? 31.318 4.685 -33.740 1.00 59.19 89 ASN A N 1
ATOM 744 C CA . ASN A 1 89 ? 32.581 5.428 -33.738 1.00 59.19 89 ASN A CA 1
ATOM 745 C C . ASN A 1 89 ? 33.745 4.590 -34.278 1.00 59.19 89 ASN A C 1
ATOM 747 O O . ASN A 1 89 ? 34.538 5.094 -35.067 1.00 59.19 89 ASN A O 1
ATOM 751 N N . GLU A 1 90 ? 33.827 3.308 -33.924 1.00 62.94 90 GLU A N 1
ATOM 752 C CA . GLU A 1 90 ? 34.838 2.389 -34.467 1.00 62.94 90 GLU A CA 1
ATOM 753 C C . GLU A 1 90 ? 34.676 2.186 -35.984 1.00 62.94 90 GLU A C 1
ATOM 755 O O . GLU A 1 90 ? 35.660 1.995 -36.699 1.00 62.94 90 GLU A O 1
ATOM 760 N N . MET A 1 91 ? 33.454 2.324 -36.510 1.00 46.47 91 MET A N 1
ATOM 761 C CA . MET A 1 91 ? 33.187 2.321 -37.953 1.00 46.47 91 MET A CA 1
ATOM 762 C C . MET A 1 91 ? 33.588 3.626 -38.679 1.00 46.47 91 MET A C 1
ATOM 764 O O . MET A 1 91 ? 33.638 3.633 -39.912 1.00 46.47 91 MET A O 1
ATOM 768 N N . CYS A 1 92 ? 33.882 4.722 -37.966 1.00 42.91 92 CYS A N 1
ATOM 769 C CA . CYS A 1 92 ? 34.258 6.021 -38.539 1.00 42.91 92 CYS A CA 1
ATOM 770 C C . CYS A 1 92 ? 35.637 6.480 -38.037 1.00 42.91 92 CYS A C 1
ATOM 772 O O . CYS A 1 92 ? 35.742 7.145 -37.011 1.00 42.91 92 CYS A O 1
ATOM 774 N N . SER A 1 93 ? 36.707 6.212 -38.789 1.00 47.34 93 SER A N 1
ATOM 775 C CA . SER A 1 93 ? 37.988 6.892 -38.542 1.00 47.34 93 SER A CA 1
ATOM 776 C C . SER A 1 93 ? 37.959 8.302 -39.143 1.00 47.34 93 SER A C 1
ATOM 778 O O . SER A 1 93 ? 37.633 8.483 -40.319 1.00 47.34 93 SER A O 1
ATOM 780 N N . VAL A 1 94 ? 38.289 9.310 -38.334 1.00 51.22 94 VAL A N 1
ATOM 781 C CA . VAL A 1 94 ? 38.515 10.686 -38.797 1.00 51.22 94 VAL A CA 1
ATOM 782 C C . VAL A 1 94 ? 40.021 10.893 -38.865 1.00 51.22 94 VAL A C 1
ATOM 784 O O . VAL A 1 94 ? 40.692 10.926 -37.835 1.00 51.22 94 VAL A O 1
ATOM 787 N N . GLU A 1 95 ? 40.562 10.999 -40.075 1.00 50.38 95 GLU A N 1
ATOM 788 C CA . GLU A 1 95 ? 41.970 11.334 -40.269 1.00 50.38 95 GLU A CA 1
ATOM 789 C C . GLU A 1 95 ? 42.132 12.855 -40.315 1.00 50.38 95 GLU A C 1
ATOM 791 O O . GLU A 1 95 ? 41.372 13.561 -40.982 1.00 50.38 95 GLU A O 1
ATOM 796 N N . HIS A 1 96 ? 43.125 13.359 -39.583 1.00 41.88 96 HIS A N 1
ATOM 797 C CA . HIS A 1 96 ? 43.443 14.779 -39.511 1.00 41.88 96 HIS A CA 1
ATOM 798 C C . HIS A 1 96 ? 44.679 15.053 -40.376 1.00 41.88 96 HIS A C 1
ATOM 800 O O . HIS A 1 96 ? 45.797 14.708 -39.993 1.00 41.88 96 HIS A O 1
ATOM 806 N N . GLN A 1 97 ? 44.486 15.673 -41.540 1.00 41.22 97 GLN A N 1
ATOM 807 C CA . GLN A 1 97 ? 45.570 16.240 -42.347 1.00 41.22 97 GLN A CA 1
ATOM 808 C C . GLN A 1 97 ? 45.255 17.709 -42.639 1.00 41.22 97 GLN A C 1
ATOM 810 O O . GLN A 1 97 ? 44.141 18.041 -43.031 1.00 41.22 97 GLN A O 1
ATOM 815 N N . ASP A 1 98 ? 46.236 18.582 -42.397 1.00 45.59 98 ASP A N 1
ATOM 816 C CA . ASP A 1 98 ? 46.228 20.003 -42.772 1.00 45.59 98 ASP A CA 1
ATOM 817 C C . ASP A 1 98 ? 45.020 20.840 -42.298 1.00 45.59 98 ASP A C 1
ATOM 819 O O . ASP A 1 98 ? 44.525 21.709 -43.008 1.00 45.59 98 ASP A O 1
ATOM 823 N N . GLY A 1 99 ? 44.559 20.630 -41.060 1.00 55.72 99 GLY A N 1
ATOM 824 C CA . GLY A 1 99 ? 43.597 21.531 -40.402 1.00 55.72 99 GLY A CA 1
ATOM 825 C C . GLY A 1 99 ? 42.138 21.409 -40.860 1.00 55.72 99 GLY A C 1
ATOM 826 O O . GLY A 1 99 ? 41.295 22.156 -40.366 1.00 55.72 99 GLY A O 1
ATOM 827 N N . GLU A 1 100 ? 41.819 20.454 -41.736 1.00 42.28 100 GLU A N 1
ATOM 828 C CA . GLU A 1 100 ? 40.449 20.103 -42.121 1.00 42.28 100 GLU A CA 1
ATOM 829 C C . GLU A 1 100 ? 40.072 18.701 -41.619 1.00 42.28 100 GLU A C 1
ATOM 831 O O . GLU A 1 100 ? 40.770 17.714 -41.857 1.00 42.28 100 GLU A O 1
ATOM 836 N N . TYR A 1 101 ? 38.924 18.596 -40.942 1.00 47.88 101 TYR A N 1
ATOM 837 C CA . TYR A 1 101 ? 38.356 17.311 -40.532 1.00 47.88 101 TYR A CA 1
ATOM 838 C C . TYR A 1 101 ? 37.718 16.624 -41.740 1.00 47.88 101 TYR A C 1
ATOM 840 O O . TYR A 1 101 ? 36.659 17.046 -42.211 1.00 47.88 101 TYR A O 1
ATOM 848 N N . LYS A 1 102 ? 38.321 15.535 -42.226 1.00 43.59 102 LYS A N 1
ATOM 849 C CA . LYS A 1 102 ? 37.752 14.735 -43.314 1.00 43.59 102 LYS A CA 1
ATOM 850 C C . LYS A 1 102 ? 37.212 13.416 -42.767 1.00 43.59 102 LYS A C 1
ATOM 852 O O . LYS A 1 102 ? 37.959 12.559 -42.307 1.00 43.59 102 LYS A O 1
ATOM 857 N N . VAL A 1 103 ? 35.891 13.249 -42.820 1.00 50.69 103 VAL A N 1
ATOM 858 C CA . VAL A 1 103 ? 35.233 11.981 -42.471 1.00 50.69 103 VAL A CA 1
ATOM 859 C C . VAL A 1 103 ? 35.491 10.986 -43.601 1.00 50.69 103 VAL A C 1
ATOM 861 O O . VAL A 1 103 ? 34.932 11.123 -44.693 1.00 50.69 103 VAL A O 1
ATOM 864 N N . VAL A 1 104 ? 36.342 9.989 -43.362 1.00 51.84 104 VAL A N 1
ATOM 865 C CA . VAL A 1 104 ? 36.641 8.944 -44.347 1.00 51.84 104 VAL A CA 1
ATOM 866 C C . VAL A 1 104 ? 35.705 7.761 -44.097 1.00 51.84 104 VAL A C 1
ATOM 868 O O . VAL A 1 104 ? 35.799 7.073 -43.085 1.00 51.84 104 VAL A O 1
ATOM 871 N N . ARG A 1 105 ? 34.770 7.508 -45.023 1.00 48.81 105 ARG A N 1
ATOM 872 C CA . ARG A 1 105 ? 33.997 6.255 -45.025 1.00 48.81 105 ARG A CA 1
ATOM 873 C C . ARG A 1 105 ? 34.939 5.104 -45.365 1.00 48.81 105 ARG A C 1
ATOM 875 O O . ARG A 1 105 ? 35.437 5.059 -46.487 1.00 48.81 105 ARG A O 1
ATOM 882 N N . VAL A 1 106 ? 35.116 4.155 -44.448 1.00 51.50 106 VAL A N 1
ATOM 883 C CA . VAL A 1 106 ? 35.805 2.891 -44.742 1.00 51.50 106 VAL A CA 1
ATOM 884 C C . VAL A 1 106 ? 34.937 2.089 -45.729 1.00 51.50 106 VAL A C 1
ATOM 886 O O . VAL A 1 106 ? 33.798 1.742 -45.395 1.00 51.50 106 VAL A O 1
ATOM 889 N N . PRO A 1 107 ? 35.397 1.809 -46.963 1.00 42.19 107 PRO A N 1
ATOM 890 C CA . PRO A 1 107 ? 34.635 0.996 -47.903 1.00 42.19 107 PRO A CA 1
ATOM 891 C C . PRO A 1 107 ? 34.597 -0.448 -47.391 1.00 42.19 107 PRO A C 1
ATOM 893 O O . PRO A 1 107 ? 35.633 -1.102 -47.317 1.00 42.19 107 PRO A O 1
ATOM 896 N N . GLY A 1 108 ? 33.410 -0.943 -47.030 1.00 49.53 108 GLY A N 1
ATOM 897 C CA . GLY A 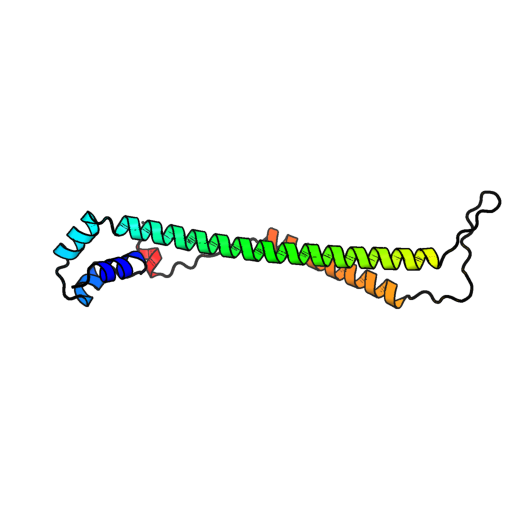1 108 ? 33.213 -2.342 -46.627 1.00 49.53 108 GLY A CA 1
ATOM 898 C C . GLY A 1 108 ? 32.242 -2.579 -45.471 1.00 49.53 108 GLY A C 1
ATOM 899 O O . GLY A 1 108 ? 31.828 -3.717 -45.283 1.00 49.53 108 GLY A O 1
ATOM 900 N N . VAL A 1 109 ? 31.825 -1.543 -44.733 1.00 49.16 109 VAL A N 1
ATOM 901 C CA . VAL A 1 109 ? 30.919 -1.722 -43.585 1.00 49.16 109 VAL A CA 1
ATOM 902 C C . VAL A 1 109 ? 29.551 -1.098 -43.862 1.00 49.16 109 VAL A C 1
ATOM 904 O O . VAL A 1 109 ? 29.422 0.095 -44.149 1.00 49.16 109 VAL A O 1
ATOM 907 N N . ALA A 1 110 ? 28.513 -1.937 -43.847 1.00 48.88 110 ALA A N 1
ATOM 908 C CA . ALA A 1 110 ? 27.131 -1.533 -44.063 1.00 48.88 110 ALA A CA 1
ATOM 909 C C . ALA A 1 110 ? 26.604 -0.773 -42.837 1.00 48.88 110 ALA A C 1
ATOM 911 O O . ALA A 1 110 ? 26.686 -1.260 -41.716 1.00 48.88 110 ALA A O 1
ATOM 912 N N . VAL A 1 111 ? 26.021 0.410 -43.052 1.00 53.59 111 VAL A N 1
ATOM 913 C CA . VAL A 1 111 ? 25.310 1.134 -41.989 1.00 53.59 111 VAL A CA 1
ATOM 914 C C . VAL A 1 111 ? 24.034 0.363 -41.667 1.00 53.59 111 VAL A C 1
ATOM 916 O O . VAL A 1 111 ? 23.127 0.322 -42.507 1.00 53.59 111 VAL A O 1
ATOM 919 N N . ASP A 1 112 ? 23.942 -0.210 -40.465 1.00 59.00 112 ASP A N 1
ATOM 920 C CA . ASP A 1 112 ? 22.716 -0.852 -39.993 1.00 59.00 112 ASP A CA 1
ATOM 921 C C . ASP A 1 112 ? 21.632 0.198 -39.691 1.00 59.00 112 ASP A C 1
ATOM 923 O O . ASP A 1 112 ? 21.389 0.645 -38.568 1.00 59.00 112 ASP A O 1
ATOM 927 N N . ARG A 1 113 ? 20.950 0.615 -40.759 1.00 58.78 113 ARG A N 1
ATOM 928 C CA . ARG A 1 113 ? 19.785 1.500 -40.695 1.00 58.78 113 ARG A CA 1
ATOM 929 C C . ARG A 1 113 ? 18.612 0.862 -39.951 1.00 58.78 113 ARG A C 1
ATOM 931 O O . ARG A 1 113 ? 17.713 1.603 -39.551 1.00 58.78 113 ARG A O 1
ATOM 938 N N . ALA A 1 114 ? 18.578 -0.464 -39.806 1.00 52.78 114 ALA A N 1
ATOM 939 C CA . ALA A 1 114 ? 17.543 -1.139 -39.037 1.00 52.78 114 ALA A CA 1
ATOM 940 C C . ALA A 1 114 ? 17.807 -0.972 -37.534 1.00 52.78 114 ALA A C 1
ATOM 942 O O . ALA A 1 114 ? 16.895 -0.550 -36.825 1.00 52.78 114 ALA A O 1
ATOM 943 N N . GLY A 1 115 ? 19.052 -1.157 -37.084 1.00 58.12 115 GLY A N 1
ATOM 944 C CA . GLY A 1 115 ? 19.480 -0.886 -35.708 1.00 58.12 115 GLY A CA 1
ATOM 945 C C . GLY A 1 115 ? 19.235 0.565 -35.281 1.00 58.12 115 GLY A C 1
ATOM 946 O O . GLY A 1 115 ? 18.586 0.820 -34.266 1.00 58.12 115 GLY A O 1
ATOM 947 N N . ALA A 1 116 ? 19.622 1.539 -36.112 1.00 63.66 116 ALA A N 1
ATOM 948 C CA . ALA A 1 116 ? 19.361 2.957 -35.828 1.00 63.66 116 ALA A CA 1
ATOM 949 C C . ALA A 1 116 ? 17.855 3.289 -35.736 1.00 63.66 116 ALA A C 1
ATOM 951 O O . ALA A 1 116 ? 17.430 4.094 -34.903 1.00 63.66 116 ALA A O 1
ATOM 952 N N . LYS A 1 117 ? 17.020 2.649 -36.569 1.00 66.62 117 LYS A N 1
ATOM 953 C CA . LYS A 1 117 ? 15.559 2.792 -36.490 1.00 66.62 117 LYS A CA 1
ATOM 954 C C . LYS A 1 117 ? 14.979 2.136 -35.240 1.00 66.62 117 LYS A C 1
ATOM 956 O O . LYS A 1 117 ? 14.088 2.731 -34.643 1.00 66.62 117 LYS A O 1
ATOM 961 N N . GLN A 1 118 ? 15.484 0.968 -34.834 1.00 68.75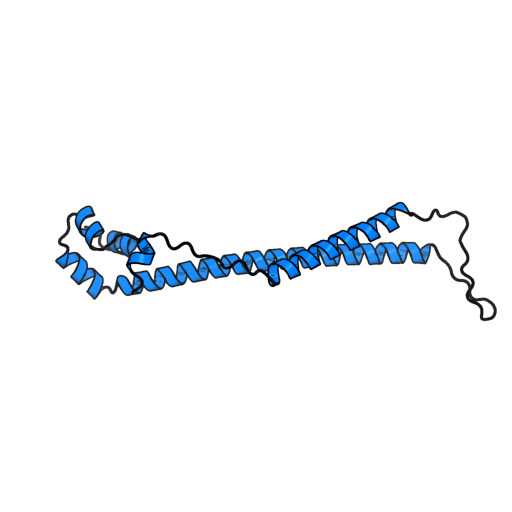 118 GLN A N 1
ATOM 962 C CA . GLN A 1 118 ? 15.064 0.305 -33.596 1.00 68.75 118 GLN A 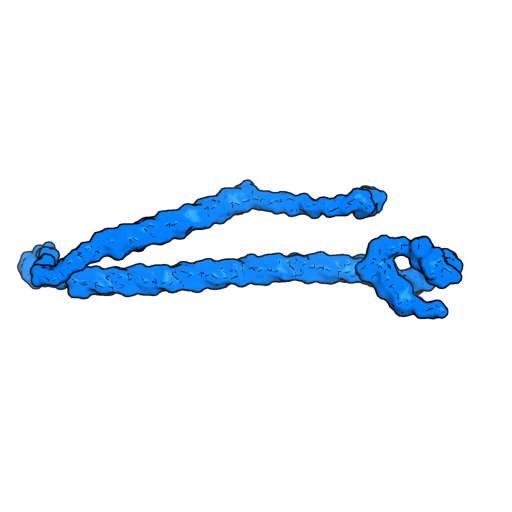CA 1
ATOM 963 C C . GLN A 1 118 ? 15.348 1.175 -32.372 1.00 68.75 118 GLN A C 1
ATOM 965 O O . GLN A 1 118 ? 14.460 1.370 -31.544 1.00 68.75 118 GLN A O 1
ATOM 970 N N . ILE A 1 119 ? 16.535 1.782 -32.305 1.00 66.62 119 ILE A N 1
ATOM 971 C CA . ILE A 1 119 ? 16.893 2.722 -31.237 1.00 66.62 119 ILE A CA 1
ATOM 972 C C . ILE A 1 119 ? 15.927 3.914 -31.214 1.00 66.62 119 ILE A C 1
ATOM 974 O O . ILE A 1 119 ? 15.369 4.245 -30.168 1.00 66.62 119 ILE A O 1
ATOM 978 N N . SER A 1 120 ? 15.662 4.528 -32.372 1.00 71.88 120 SER A N 1
ATOM 979 C CA . SER A 1 120 ? 14.710 5.641 -32.463 1.00 71.88 120 SER A CA 1
ATOM 980 C C . SER A 1 120 ? 13.290 5.248 -32.043 1.00 71.88 120 SER A C 1
ATOM 982 O O . SER A 1 120 ? 12.604 6.077 -31.444 1.00 71.88 120 SER A O 1
ATOM 984 N N . SER A 1 121 ? 12.830 4.032 -32.355 1.00 68.56 121 SER A N 1
ATOM 985 C CA . SER A 1 121 ? 11.514 3.562 -31.910 1.00 68.56 121 SER A CA 1
ATOM 986 C C . SER A 1 121 ? 11.478 3.316 -30.407 1.00 68.56 121 SER A C 1
ATOM 988 O O . SER A 1 121 ? 10.567 3.800 -29.750 1.00 68.56 121 SER A O 1
ATOM 990 N N . SER A 1 122 ? 12.504 2.678 -29.836 1.00 74.62 122 SER A N 1
ATOM 991 C CA . SER A 1 122 ? 12.562 2.435 -28.392 1.00 74.62 122 SER A CA 1
ATOM 992 C C . SER A 1 122 ? 12.629 3.737 -27.590 1.00 74.62 122 SER A C 1
ATOM 994 O O . SER A 1 122 ? 11.991 3.847 -26.548 1.00 74.62 122 SER A O 1
ATOM 996 N N . LEU A 1 123 ? 13.326 4.762 -28.094 1.00 70.69 123 LEU A N 1
ATOM 997 C CA . LEU A 1 123 ? 13.328 6.098 -27.485 1.00 70.69 123 LEU A CA 1
ATOM 998 C C . LEU A 1 123 ? 11.948 6.767 -27.526 1.00 70.69 123 LEU A C 1
ATOM 1000 O O . LEU A 1 123 ? 11.576 7.475 -26.589 1.00 70.69 123 LEU A O 1
ATOM 1004 N N . LYS A 1 124 ? 11.178 6.538 -28.595 1.00 73.50 124 LYS A N 1
ATOM 1005 C CA . LYS A 1 124 ? 9.799 7.022 -28.693 1.00 73.50 124 LYS A CA 1
ATOM 1006 C C . LYS A 1 124 ? 8.893 6.319 -27.680 1.00 73.50 124 LYS A C 1
ATOM 1008 O O . LYS A 1 124 ? 8.176 7.005 -26.962 1.00 73.50 124 LYS A O 1
ATOM 1013 N N . ASP A 1 125 ? 9.006 5.000 -27.551 1.00 74.88 125 ASP A N 1
ATOM 1014 C CA . ASP A 1 125 ? 8.214 4.218 -26.595 1.00 74.88 125 ASP A CA 1
ATOM 1015 C C . ASP A 1 125 ? 8.499 4.638 -25.140 1.00 74.88 125 ASP A C 1
ATOM 1017 O O . ASP A 1 125 ? 7.580 4.787 -24.336 1.00 74.88 125 ASP A O 1
ATOM 1021 N N . VAL A 1 126 ? 9.766 4.906 -24.795 1.00 66.94 126 VAL A N 1
ATOM 1022 C CA . VAL A 1 126 ? 10.147 5.424 -23.467 1.00 66.94 126 VAL A CA 1
ATOM 1023 C C . VAL A 1 126 ? 9.570 6.819 -23.221 1.00 66.94 126 VAL A C 1
ATOM 1025 O O . VAL A 1 126 ? 9.043 7.079 -22.140 1.00 66.94 126 VAL A O 1
ATOM 1028 N N . LYS A 1 127 ? 9.627 7.715 -24.213 1.00 69.12 127 LYS A N 1
ATOM 1029 C CA . LYS A 1 127 ? 9.011 9.046 -24.120 1.00 69.12 127 LYS A CA 1
ATOM 1030 C C . LYS A 1 127 ? 7.500 8.953 -23.893 1.00 69.12 127 LYS A C 1
ATOM 1032 O O . LYS A 1 127 ? 6.967 9.688 -23.064 1.00 69.12 127 LYS A O 1
ATOM 1037 N N . ASP A 1 128 ? 6.822 8.051 -24.594 1.00 69.69 128 ASP A N 1
ATOM 1038 C CA . ASP A 1 128 ? 5.381 7.855 -24.448 1.00 69.69 128 ASP A CA 1
ATOM 1039 C C . ASP A 1 128 ? 5.036 7.302 -23.050 1.00 69.69 128 ASP A C 1
ATOM 1041 O O . ASP A 1 128 ? 4.102 7.786 -22.414 1.00 69.69 128 ASP A O 1
ATOM 1045 N N . LEU A 1 129 ? 5.845 6.387 -22.498 1.00 64.50 129 LEU A N 1
ATOM 1046 C CA . LEU A 1 129 ? 5.698 5.909 -21.114 1.00 64.50 129 LEU A CA 1
ATOM 1047 C C . LEU A 1 129 ? 5.913 7.007 -20.060 1.00 64.50 129 LEU A C 1
ATOM 1049 O O . LEU A 1 129 ? 5.243 6.998 -19.025 1.00 64.50 129 LEU A O 1
ATOM 1053 N N . LEU A 1 130 ? 6.835 7.943 -20.303 1.00 58.31 130 LEU A N 1
ATOM 1054 C CA . LEU A 1 130 ? 7.050 9.093 -19.421 1.00 58.31 130 LEU A CA 1
ATOM 1055 C C . LEU A 1 130 ? 5.861 10.062 -19.460 1.00 58.31 130 LEU A C 1
ATOM 1057 O O . LEU A 1 130 ? 5.406 10.488 -18.405 1.00 58.31 130 LEU A O 1
ATOM 1061 N N . ASN A 1 131 ? 5.286 10.323 -20.635 1.00 65.00 131 ASN A N 1
ATOM 1062 C CA . ASN A 1 131 ? 4.094 11.170 -20.752 1.00 65.00 131 ASN A CA 1
ATOM 1063 C C . ASN A 1 131 ? 2.863 10.547 -20.066 1.00 65.00 131 ASN A C 1
ATOM 1065 O O . ASN A 1 131 ? 2.097 11.250 -19.414 1.00 65.00 131 ASN A O 1
ATOM 1069 N N . VAL A 1 132 ? 2.704 9.217 -20.123 1.00 57.16 132 VAL A N 1
ATOM 1070 C CA . VAL A 1 132 ? 1.645 8.505 -19.377 1.00 57.16 132 VAL A CA 1
ATOM 1071 C C . VAL A 1 132 ? 1.805 8.678 -17.856 1.00 57.16 132 VAL A C 1
ATOM 1073 O O . VAL A 1 132 ? 0.813 8.678 -17.127 1.00 57.16 132 VAL A O 1
ATOM 1076 N N . ARG A 1 133 ? 3.033 8.854 -17.346 1.00 52.41 133 ARG A N 1
ATOM 1077 C CA . ARG A 1 133 ? 3.289 9.138 -15.922 1.00 52.41 133 ARG A CA 1
ATOM 1078 C C . ARG A 1 133 ? 2.823 10.542 -15.520 1.00 52.41 133 ARG A C 1
ATOM 1080 O O . ARG A 1 133 ? 2.306 10.688 -14.414 1.00 52.41 133 ARG A O 1
ATOM 1087 N N . ASP A 1 134 ? 2.961 11.533 -16.399 1.00 46.81 134 ASP A N 1
ATOM 1088 C CA . ASP A 1 134 ? 2.528 12.914 -16.140 1.00 46.81 134 ASP A CA 1
ATOM 1089 C C . ASP A 1 134 ? 0.993 13.068 -16.183 1.00 46.81 134 ASP A C 1
ATOM 1091 O O . ASP A 1 134 ? 0.422 13.810 -15.376 1.00 46.81 134 ASP A O 1
ATOM 1095 N N . ASP A 1 135 ? 0.300 12.290 -17.022 1.00 44.75 135 ASP A N 1
ATOM 1096 C CA . ASP A 1 135 ? -1.172 12.231 -17.031 1.00 44.75 135 ASP A CA 1
ATOM 1097 C C . ASP A 1 135 ? -1.734 11.572 -15.755 1.00 44.75 135 ASP A C 1
ATOM 1099 O O . ASP A 1 135 ? -2.735 12.029 -15.200 1.00 44.75 135 ASP A O 1
ATOM 1103 N N . VAL A 1 136 ? -1.062 10.542 -15.223 1.00 49.22 136 VAL A N 1
ATOM 1104 C CA . VAL A 1 136 ? -1.442 9.895 -13.949 1.00 49.22 136 VAL A CA 1
ATOM 1105 C C . VAL A 1 136 ? -1.076 10.757 -12.731 1.00 49.22 136 VAL A C 1
ATOM 1107 O O . VAL A 1 136 ? -1.772 10.713 -11.721 1.00 49.22 136 VAL A O 1
ATOM 1110 N N . ALA A 1 137 ? -0.031 11.587 -12.808 1.00 46.06 137 ALA A N 1
ATOM 1111 C CA . ALA A 1 137 ? 0.270 12.578 -11.770 1.00 46.06 137 ALA A CA 1
ATOM 1112 C C . ALA A 1 137 ? -0.744 13.743 -11.760 1.00 46.06 137 ALA A C 1
ATOM 1114 O O . ALA A 1 137 ? -1.029 14.296 -10.698 1.00 46.06 137 ALA A O 1
ATOM 1115 N N . SER A 1 138 ? -1.323 14.078 -12.919 1.00 45.72 138 SER A N 1
ATOM 1116 C CA . SER A 1 138 ? -2.387 15.090 -13.061 1.00 45.72 138 SER A CA 1
ATOM 1117 C C . SER A 1 138 ? -3.779 14.558 -12.702 1.00 45.72 138 SER A C 1
ATOM 1119 O O . SER A 1 138 ? -4.675 15.328 -12.358 1.00 45.72 138 SER A O 1
ATOM 1121 N N . GLY A 1 139 ? -3.955 13.238 -12.742 1.00 46.12 139 GLY A N 1
ATOM 1122 C CA . GLY A 1 139 ? -5.127 12.524 -12.257 1.00 46.12 139 GLY A CA 1
ATOM 1123 C C . GLY A 1 139 ? -4.722 11.515 -11.195 1.00 46.12 139 GLY A C 1
ATOM 1124 O O . GLY A 1 139 ? -4.796 10.313 -11.443 1.00 46.12 139 GLY A O 1
ATOM 1125 N N . ALA A 1 140 ? -4.294 11.985 -10.017 1.00 39.69 140 ALA A N 1
ATOM 1126 C CA . ALA A 1 140 ? -4.209 11.105 -8.857 1.00 39.69 140 ALA A CA 1
ATOM 1127 C C . ALA A 1 140 ? -5.544 10.346 -8.764 1.00 39.69 140 ALA A C 1
ATOM 1129 O O . ALA A 1 140 ? -6.591 11.004 -8.749 1.00 39.69 140 ALA A O 1
ATOM 1130 N N . PRO A 1 141 ? -5.564 8.999 -8.752 1.00 40.69 141 PRO A N 1
ATOM 1131 C CA . PRO A 1 141 ? -6.794 8.298 -8.461 1.00 40.69 141 PRO A CA 1
ATOM 1132 C C . PRO A 1 141 ? -7.179 8.746 -7.059 1.00 40.69 141 PRO A C 1
ATOM 1134 O O . PRO A 1 141 ? -6.497 8.433 -6.083 1.00 40.69 141 PRO A O 1
ATOM 1137 N N . GLU A 1 142 ? -8.245 9.536 -6.967 1.00 39.31 142 GLU A N 1
ATOM 1138 C CA . GLU A 1 142 ? -8.979 9.689 -5.730 1.00 39.31 142 GLU A CA 1
ATOM 1139 C C . GLU A 1 142 ? -9.375 8.261 -5.369 1.00 39.31 142 GLU A C 1
ATOM 1141 O O . GLU A 1 142 ? -10.270 7.669 -5.975 1.00 39.31 142 GLU A O 1
ATOM 1146 N N . VAL A 1 143 ? -8.597 7.641 -4.479 1.00 41.72 143 VAL A N 1
ATOM 1147 C CA . VAL A 1 143 ? -8.923 6.341 -3.920 1.00 41.72 143 VAL A CA 1
ATOM 1148 C C . VAL A 1 143 ? -10.200 6.596 -3.142 1.00 41.72 143 VAL A C 1
ATOM 1150 O O . VAL A 1 143 ? -10.172 6.967 -1.971 1.00 41.72 143 VAL A O 1
ATOM 1153 N N . GLN A 1 144 ? -11.340 6.455 -3.818 1.00 38.41 144 GLN A N 1
ATOM 1154 C CA . GLN A 1 144 ? -12.618 6.328 -3.161 1.00 38.41 144 GLN A CA 1
ATOM 1155 C C . GLN A 1 144 ? -12.516 5.033 -2.378 1.00 38.41 144 GLN A C 1
ATOM 1157 O O . GLN A 1 144 ? -12.748 3.937 -2.886 1.00 38.41 144 GLN A O 1
ATOM 1162 N N . VAL A 1 145 ? -12.113 5.167 -1.119 1.00 44.50 145 VAL A N 1
ATOM 1163 C CA . VAL A 1 145 ? -12.346 4.151 -0.115 1.00 44.50 145 VAL A CA 1
ATOM 1164 C C . VAL A 1 145 ? -13.861 4.004 -0.082 1.00 44.50 145 VAL A C 1
ATOM 1166 O O . VAL A 1 145 ? -14.568 4.796 0.544 1.00 44.50 145 VAL A O 1
ATOM 1169 N N . VAL A 1 146 ? -14.384 3.029 -0.828 1.00 43.22 146 VAL A N 1
ATOM 1170 C CA . VAL A 1 146 ? -15.780 2.622 -0.733 1.00 43.22 146 VAL A CA 1
ATOM 1171 C C . VAL A 1 146 ? -15.913 1.962 0.630 1.00 43.22 146 VAL A C 1
ATOM 1173 O O . VAL A 1 146 ? -15.798 0.750 0.794 1.00 43.22 146 VAL A O 1
ATOM 1176 N N . LEU A 1 147 ? -16.090 2.801 1.648 1.00 46.66 147 LEU A N 1
ATOM 1177 C CA . LEU A 1 147 ? -16.589 2.387 2.940 1.00 46.66 147 LEU A CA 1
ATOM 1178 C C . LEU A 1 147 ? -17.913 1.685 2.654 1.00 46.66 147 LEU A C 1
ATOM 1180 O O . LEU A 1 147 ? -18.830 2.319 2.119 1.00 46.66 147 LEU A O 1
ATOM 1184 N N . SER A 1 148 ? -17.996 0.387 2.965 1.00 49.47 148 SER A N 1
ATOM 1185 C CA . SER A 1 148 ? -19.268 -0.326 2.865 1.00 49.47 148 SER A CA 1
ATOM 1186 C C . SER A 1 148 ? -20.325 0.450 3.653 1.00 49.47 148 SER A C 1
ATOM 1188 O O . SER A 1 148 ? -20.007 1.134 4.635 1.00 49.47 148 SER A O 1
ATOM 1190 N N . ASP A 1 149 ? -21.585 0.374 3.229 1.00 47.75 149 ASP A N 1
ATOM 1191 C CA . ASP A 1 149 ? -22.665 1.173 3.821 1.00 47.75 149 ASP A CA 1
ATOM 1192 C C . ASP A 1 149 ? -22.829 0.940 5.339 1.00 47.75 149 ASP A C 1
ATOM 1194 O O . ASP A 1 149 ? -23.348 1.793 6.061 1.00 47.75 149 ASP A O 1
ATOM 1198 N N . GLU A 1 150 ? -22.285 -0.160 5.865 1.00 48.44 150 GLU A N 1
ATOM 1199 C CA . GLU A 1 150 ? -22.188 -0.438 7.298 1.00 48.44 150 GLU A CA 1
ATOM 1200 C C . GLU A 1 150 ? -21.197 0.450 8.060 1.00 48.44 150 GLU A C 1
ATOM 1202 O O . GLU A 1 150 ? -21.428 0.726 9.238 1.00 48.44 150 GLU A O 1
ATOM 1207 N N . VAL A 1 151 ? -20.130 0.941 7.425 1.00 48.22 151 VAL A N 1
ATOM 1208 C CA . VAL A 1 151 ? -19.135 1.815 8.069 1.00 48.22 151 VAL A CA 1
ATOM 1209 C C . VAL A 1 151 ? -19.596 3.277 8.079 1.00 48.22 151 VAL A C 1
ATOM 1211 O O . VAL A 1 151 ? -19.370 3.982 9.063 1.00 48.22 151 VAL A O 1
ATOM 1214 N N . LYS A 1 152 ? -20.351 3.717 7.060 1.00 47.03 152 LYS A N 1
ATOM 1215 C CA . LYS A 1 152 ? -20.928 5.078 6.993 1.00 47.03 152 LYS A CA 1
ATOM 1216 C C . LYS A 1 152 ? -21.950 5.358 8.098 1.00 47.03 152 LYS A C 1
ATOM 1218 O O . LYS A 1 152 ? -22.097 6.500 8.520 1.00 47.03 152 LYS A O 1
ATOM 1223 N N . LYS A 1 153 ? -22.617 4.325 8.629 1.00 51.53 153 LYS A N 1
ATOM 1224 C CA . LYS A 1 153 ? -23.610 4.456 9.712 1.00 51.53 153 LYS A CA 1
ATOM 1225 C C . LYS A 1 153 ? -23.028 4.983 11.035 1.00 51.53 153 LYS A C 1
ATOM 1227 O O . LYS A 1 153 ? -23.786 5.440 11.889 1.00 51.53 153 LYS A O 1
ATOM 1232 N N . TYR A 1 154 ? -21.709 4.908 11.216 1.00 49.25 154 TYR A N 1
ATOM 1233 C CA . TYR A 1 154 ? -21.037 5.245 12.475 1.00 49.25 154 TYR A CA 1
ATOM 1234 C C . TYR A 1 154 ? -20.136 6.485 12.394 1.00 49.25 154 TYR A C 1
ATOM 1236 O O . TYR A 1 154 ? -19.536 6.842 13.404 1.00 49.25 154 TYR A O 1
ATOM 1244 N N . ALA A 1 155 ? -20.056 7.149 11.237 1.00 41.19 155 ALA A N 1
ATOM 1245 C CA . ALA A 1 155 ? -19.389 8.439 11.093 1.00 41.19 155 ALA A CA 1
ATOM 1246 C C . ALA A 1 155 ? -20.406 9.558 11.370 1.00 41.19 155 ALA A C 1
ATOM 1248 O O . ALA A 1 155 ? -21.161 9.961 10.485 1.00 41.19 155 ALA A O 1
ATOM 1249 N N . LYS A 1 156 ? -20.472 10.004 12.624 1.00 38.81 156 LYS A N 1
ATOM 1250 C CA . LYS A 1 156 ? -21.202 11.198 13.049 1.00 38.81 156 LYS A CA 1
ATOM 1251 C C . LYS A 1 156 ? -20.363 11.957 14.060 1.00 38.81 156 LYS A C 1
ATOM 1253 O O . LYS A 1 156 ? -19.757 11.269 14.913 1.00 38.81 156 LYS A O 1
#

Foldseek 3Di:
DDPVVLLCCLQQHDDDLVNSCVVVVHDSVVSVVVCVVVVSVVSSVVNVVVVVVVVVVVVVVVVVVVVVVVVVVVVVLVVVVVVVVVVVVVQWDFDDDDHDTDTDHDPDDDDPPVVVVVNVVVVVVVVVVVVVVVVCVVVVPPPPPPPDPVRVVPDD

Radius of gyration: 32.76 Å; chains: 1; bounding box: 72×41×80 Å

Secondary structure (DSSP, 8-state):
--HHHHHHHHHHSS--HHHHHHHTT--HHHHHHHHHHTTHHHHHHHHHHHHHHHHHHHHHHHHHHHHHHHHHHHHHHHHHHHHHHHHHHHT--EEEETTEEEE---TT----HHHHHHHHHHHHHHHHHHHHHHHHHHT---------HHHHTT--